Protein AF-A0A9D2HIZ9-F1 (afdb_monomer)

Structure (mmCIF, N/CA/C/O backbone):
data_AF-A0A9D2HIZ9-F1
#
_entry.id   AF-A0A9D2HIZ9-F1
#
loop_
_atom_site.group_PDB
_atom_site.id
_atom_site.type_symbol
_atom_site.label_atom_id
_atom_site.label_alt_id
_atom_site.label_comp_id
_atom_site.label_asym_id
_atom_site.label_entity_id
_atom_site.label_seq_id
_atom_site.pdbx_PDB_ins_code
_atom_site.Cartn_x
_atom_site.Cartn_y
_atom_site.Cartn_z
_atom_site.occupancy
_atom_site.B_iso_or_equiv
_atom_site.auth_seq_id
_atom_site.auth_comp_id
_atom_site.auth_asym_id
_atom_site.auth_atom_id
_atom_site.pdbx_PDB_model_num
ATOM 1 N N . MET A 1 1 ? 11.425 -4.861 -14.538 1.00 60.47 1 MET A N 1
ATOM 2 C CA . MET A 1 1 ? 10.505 -4.201 -15.493 1.00 60.47 1 MET A CA 1
ATOM 3 C C . MET A 1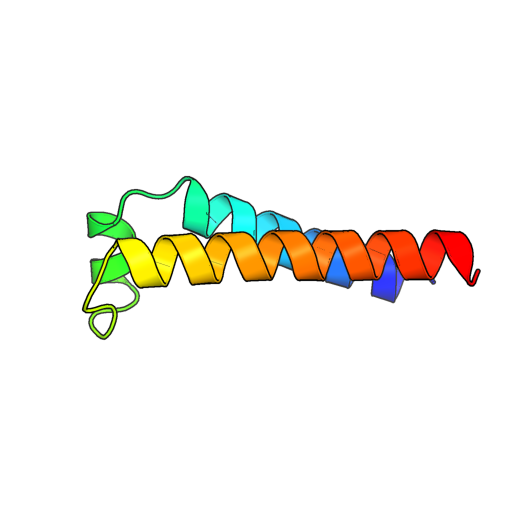 1 ? 9.063 -4.637 -1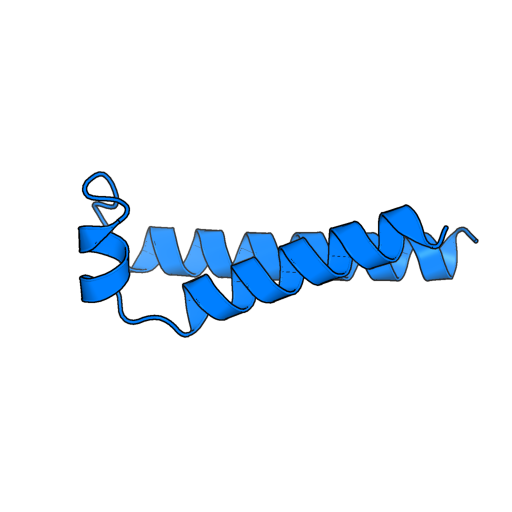5.284 1.00 60.47 1 MET A C 1
ATOM 5 O O . MET A 1 1 ? 8.380 -4.023 -14.478 1.00 60.47 1 MET A O 1
ATOM 9 N N . THR A 1 2 ? 8.549 -5.690 -15.930 1.00 68.56 2 THR A N 1
ATOM 10 C CA . THR A 1 2 ? 7.102 -5.994 -15.853 1.00 68.56 2 THR A CA 1
ATOM 11 C C . THR A 1 2 ? 6.657 -6.508 -14.479 1.00 68.56 2 THR A C 1
ATOM 13 O O . THR A 1 2 ? 5.573 -6.164 -14.020 1.00 68.56 2 THR A O 1
ATOM 16 N N . SER A 1 3 ? 7.492 -7.296 -13.797 1.00 74.12 3 SER A N 1
ATOM 17 C CA . SER A 1 3 ? 7.227 -7.814 -12.446 1.00 74.12 3 SER A CA 1
ATOM 18 C C . SER A 1 3 ? 7.158 -6.716 -11.384 1.00 74.12 3 SER A C 1
ATOM 20 O O . SER A 1 3 ? 6.307 -6.777 -10.500 1.00 74.12 3 SER A O 1
ATOM 22 N N . ASP A 1 4 ? 8.017 -5.705 -11.491 1.00 76.81 4 ASP A N 1
ATOM 23 C CA . ASP A 1 4 ? 8.155 -4.627 -10.505 1.00 76.81 4 ASP A CA 1
ATOM 24 C C . ASP A 1 4 ? 7.003 -3.621 -10.614 1.00 76.81 4 ASP A C 1
ATOM 26 O O . ASP A 1 4 ? 6.434 -3.207 -9.603 1.00 76.81 4 ASP A O 1
ATOM 30 N N . ILE A 1 5 ? 6.557 -3.334 -11.845 1.00 79.06 5 ILE A N 1
ATOM 31 C CA . ILE A 1 5 ? 5.338 -2.554 -12.106 1.00 79.06 5 ILE A CA 1
ATOM 32 C C . ILE A 1 5 ? 4.117 -3.269 -11.524 1.00 79.06 5 ILE A C 1
ATOM 34 O O . ILE A 1 5 ? 3.316 -2.643 -10.833 1.00 79.06 5 ILE A O 1
ATOM 38 N N . ILE A 1 6 ? 3.978 -4.578 -11.768 1.00 85.06 6 ILE A N 1
ATOM 39 C CA . ILE A 1 6 ? 2.858 -5.376 -11.243 1.00 85.06 6 ILE A CA 1
ATOM 40 C C . ILE A 1 6 ? 2.865 -5.368 -9.709 1.00 85.06 6 ILE A C 1
ATOM 42 O O . ILE A 1 6 ? 1.815 -5.168 -9.097 1.00 85.06 6 ILE A O 1
ATOM 46 N N . LEU A 1 7 ? 4.034 -5.525 -9.084 1.00 83.25 7 LEU A N 1
ATOM 47 C CA . LEU A 1 7 ? 4.180 -5.468 -7.631 1.00 83.25 7 LEU A CA 1
ATOM 48 C C . LEU A 1 7 ? 3.760 -4.095 -7.075 1.00 83.25 7 LEU A C 1
ATOM 50 O O . LEU A 1 7 ? 2.962 -4.030 -6.137 1.00 83.25 7 LEU A O 1
ATOM 54 N N . GLY A 1 8 ? 4.237 -3.003 -7.681 1.00 82.62 8 GLY A N 1
ATOM 55 C CA . GLY A 1 8 ? 3.873 -1.638 -7.289 1.00 82.62 8 GLY A CA 1
ATOM 56 C C . GLY A 1 8 ? 2.372 -1.364 -7.424 1.00 82.62 8 GLY A C 1
ATOM 57 O O . GLY A 1 8 ? 1.765 -0.755 -6.540 1.00 82.62 8 GLY A O 1
ATOM 58 N N . LEU A 1 9 ? 1.747 -1.896 -8.477 1.00 84.31 9 LEU A N 1
ATOM 59 C CA . LEU A 1 9 ? 0.309 -1.777 -8.722 1.00 84.31 9 LEU A CA 1
ATOM 60 C C . LEU A 1 9 ? -0.514 -2.547 -7.680 1.00 84.31 9 LEU A C 1
ATOM 62 O O . LEU A 1 9 ? -1.491 -2.012 -7.158 1.00 84.31 9 LEU A O 1
ATOM 66 N N . ILE A 1 10 ? -0.094 -3.760 -7.308 1.00 86.88 10 ILE A N 1
ATOM 67 C CA . ILE A 1 10 ? -0.734 -4.547 -6.239 1.00 86.88 10 ILE A CA 1
ATOM 68 C C . ILE A 1 10 ? -0.668 -3.793 -4.905 1.00 86.88 10 ILE A C 1
ATOM 70 O O . ILE A 1 10 ? -1.679 -3.678 -4.209 1.00 86.88 10 ILE A O 1
ATOM 74 N N . ILE A 1 11 ? 0.495 -3.2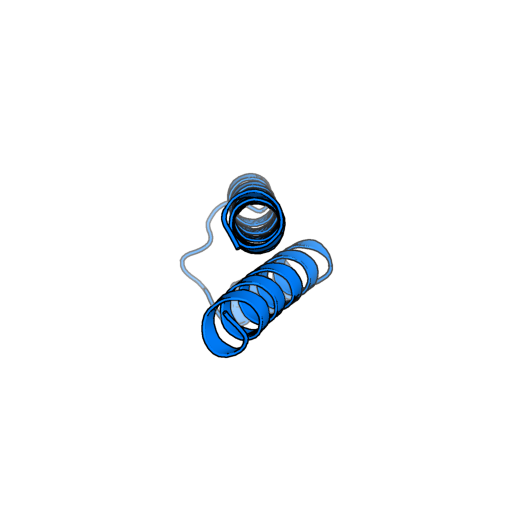35 -4.562 1.00 85.31 11 ILE A N 1
ATOM 75 C CA . ILE A 1 11 ? 0.688 -2.467 -3.323 1.00 85.31 11 ILE A CA 1
ATOM 76 C C . ILE A 1 11 ? -0.204 -1.217 -3.313 1.00 85.31 11 ILE A C 1
ATOM 78 O O . ILE A 1 11 ? -0.853 -0.931 -2.302 1.00 85.31 11 ILE A O 1
ATOM 82 N N . ALA A 1 12 ? -0.302 -0.509 -4.442 1.00 85.00 12 ALA A N 1
ATOM 83 C CA . ALA A 1 12 ? -1.174 0.653 -4.574 1.00 85.00 12 ALA A CA 1
ATOM 84 C C . ALA A 1 12 ? -2.658 0.283 -4.410 1.00 85.00 12 ALA A C 1
ATOM 86 O O . ALA A 1 12 ? -3.380 0.951 -3.669 1.00 85.00 12 ALA A O 1
ATOM 87 N N . VAL A 1 13 ? -3.107 -0.810 -5.034 1.00 86.81 13 VAL A N 1
ATOM 88 C CA . VAL A 1 13 ? -4.492 -1.298 -4.920 1.00 86.81 13 VAL A CA 1
ATOM 89 C C . VAL A 1 13 ? -4.825 -1.701 -3.482 1.00 86.81 13 VAL A C 1
ATOM 91 O O . VAL A 1 13 ? -5.887 -1.333 -2.981 1.00 86.81 13 VAL A O 1
ATOM 94 N N . ILE A 1 14 ? -3.915 -2.385 -2.784 1.00 85.12 14 ILE A N 1
ATOM 95 C CA . ILE A 1 14 ? -4.090 -2.737 -1.366 1.00 85.12 14 ILE A CA 1
ATOM 96 C C . ILE A 1 14 ? -4.180 -1.471 -0.503 1.00 85.12 14 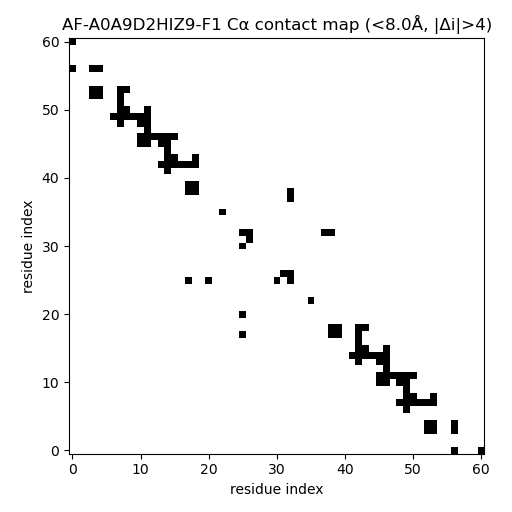ILE A C 1
ATOM 98 O O . ILE A 1 14 ? -5.055 -1.377 0.358 1.00 85.12 14 ILE A O 1
ATOM 102 N N . GLY A 1 15 ? -3.328 -0.473 -0.750 1.00 82.12 15 GLY A N 1
ATOM 103 C CA . GLY A 1 15 ? -3.379 0.808 -0.046 1.00 82.12 15 GLY A CA 1
ATOM 104 C C . GLY A 1 15 ? -4.710 1.542 -0.244 1.00 82.12 15 GLY A C 1
ATOM 105 O O . GLY A 1 15 ? -5.294 2.018 0.730 1.00 82.12 15 GLY A O 1
ATOM 106 N N . ILE A 1 16 ? -5.230 1.575 -1.479 1.00 84.62 16 ILE A N 1
ATOM 107 C CA . ILE A 1 16 ? -6.534 2.177 -1.804 1.00 84.62 16 ILE A CA 1
ATOM 108 C C . ILE A 1 16 ? -7.657 1.403 -1.114 1.00 84.62 16 ILE A C 1
ATOM 110 O O . ILE A 1 16 ? -8.559 2.013 -0.545 1.00 84.62 16 ILE A O 1
ATOM 114 N N . PHE A 1 17 ? -7.589 0.072 -1.117 1.00 82.94 17 PHE A N 1
ATOM 115 C CA . PHE A 1 17 ? -8.574 -0.776 -0.455 1.00 82.94 17 PHE A CA 1
ATOM 116 C C . PHE A 1 17 ? -8.622 -0.513 1.056 1.00 82.94 17 PHE A C 1
ATOM 118 O O . PHE A 1 17 ? -9.703 -0.357 1.617 1.00 82.94 17 PHE A O 1
ATOM 125 N N . ILE A 1 18 ? -7.462 -0.379 1.705 1.00 78.69 18 ILE A N 1
ATOM 126 C CA . ILE A 1 18 ? -7.355 -0.011 3.126 1.00 78.69 18 ILE A CA 1
ATOM 127 C C . ILE A 1 18 ? -7.908 1.399 3.379 1.00 78.69 18 ILE A C 1
ATOM 129 O O . ILE A 1 18 ? -8.498 1.643 4.429 1.00 78.69 18 ILE A O 1
ATOM 133 N N . LEU A 1 19 ? -7.741 2.326 2.431 1.00 77.69 19 LEU A N 1
ATOM 134 C CA . LEU A 1 19 ? -8.263 3.689 2.545 1.00 77.69 19 LEU A CA 1
ATOM 135 C C . LEU A 1 19 ? -9.788 3.764 2.367 1.00 77.69 19 LEU A C 1
ATOM 137 O O . LEU A 1 19 ? -10.441 4.581 3.017 1.00 77.69 19 LEU A O 1
ATOM 141 N N . ALA A 1 20 ? -10.331 2.942 1.466 1.00 77.12 20 ALA A N 1
ATOM 142 C CA . ALA A 1 20 ? -11.744 2.907 1.107 1.00 77.12 20 ALA A CA 1
ATOM 143 C C . ALA A 1 20 ? -12.581 2.045 2.066 1.00 77.12 20 ALA A C 1
ATOM 145 O O . ALA A 1 20 ? -13.773 2.304 2.236 1.00 77.12 20 ALA A O 1
ATOM 146 N N . CYS A 1 21 ? -11.983 1.030 2.700 1.00 75.56 21 CYS A N 1
ATOM 147 C CA . CYS A 1 21 ? -12.693 0.181 3.651 1.00 75.56 21 CYS A CA 1
ATOM 148 C C . CYS A 1 21 ? -13.010 0.928 4.959 1.00 75.56 21 CYS A C 1
ATOM 150 O O . CYS A 1 21 ? -12.141 1.600 5.525 1.00 75.56 21 CYS A O 1
ATOM 152 N N . PRO A 1 22 ? -14.232 0.769 5.501 1.00 71.88 22 PRO A N 1
ATOM 153 C CA . PRO A 1 22 ? -14.584 1.334 6.793 1.00 71.88 22 PRO A CA 1
ATOM 154 C C . PRO A 1 22 ? -13.774 0.674 7.914 1.00 71.88 22 PRO A C 1
ATOM 156 O O . PRO A 1 22 ? -13.499 -0.529 7.903 1.00 71.88 22 PRO A O 1
ATOM 159 N N . TYR A 1 23 ? -13.416 1.479 8.915 1.00 67.31 23 TYR A N 1
ATOM 160 C CA . TYR A 1 23 ? -12.566 1.061 10.029 1.00 67.31 23 TYR A CA 1
ATOM 161 C C . TYR A 1 23 ? -13.105 -0.164 10.774 1.00 67.31 23 TYR A C 1
ATOM 163 O O . TYR A 1 23 ? -12.321 -1.008 11.199 1.00 67.31 23 TYR A O 1
ATOM 171 N N . ASP A 1 24 ? -14.427 -0.299 10.887 1.00 66.75 24 ASP A N 1
ATOM 172 C CA . ASP A 1 24 ? -15.069 -1.435 11.554 1.00 66.75 24 ASP A CA 1
ATOM 173 C C . ASP A 1 24 ? -14.769 -2.779 10.876 1.00 66.75 24 ASP A C 1
ATOM 175 O O . ASP A 1 24 ? -14.548 -3.776 11.567 1.00 66.75 24 ASP A O 1
ATOM 179 N N . MET A 1 25 ? -14.672 -2.793 9.540 1.00 68.81 25 MET A N 1
ATOM 180 C CA . MET A 1 25 ? -14.285 -3.974 8.757 1.00 68.81 25 MET A CA 1
ATOM 181 C C . MET A 1 25 ? -12.800 -4.299 8.931 1.00 68.81 25 MET A C 1
ATOM 183 O O . MET A 1 25 ? -12.400 -5.455 9.064 1.00 68.81 25 MET A O 1
ATOM 187 N N . ILE A 1 26 ? -11.956 -3.268 8.977 1.00 70.88 26 ILE A N 1
ATOM 188 C CA . ILE A 1 26 ? -10.518 -3.481 9.145 1.00 70.88 26 ILE A CA 1
ATOM 189 C C . ILE A 1 26 ? -10.202 -3.898 10.580 1.00 70.88 26 ILE A C 1
ATOM 191 O O . ILE A 1 26 ? -9.322 -4.723 10.790 1.00 70.88 26 ILE A O 1
ATOM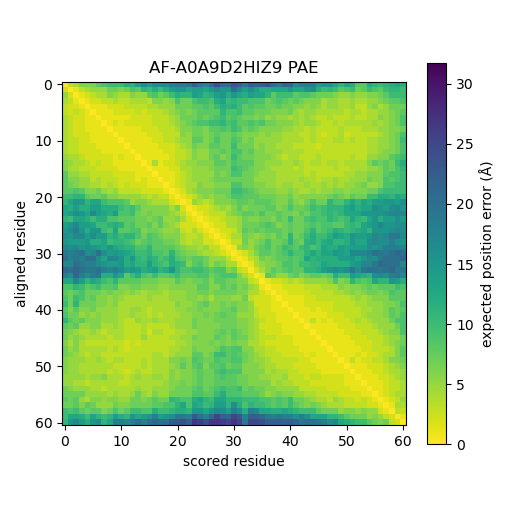 195 N N . LYS A 1 27 ? -10.958 -3.423 11.571 1.00 64.56 27 LYS A N 1
ATOM 196 C CA . LYS A 1 27 ? -10.832 -3.844 12.970 1.00 64.56 27 LYS A CA 1
ATOM 197 C C . LYS A 1 27 ? -11.220 -5.312 13.175 1.00 64.56 27 LYS A C 1
ATOM 199 O O . LYS A 1 27 ? -10.700 -5.941 14.094 1.00 64.56 27 LYS A O 1
ATOM 204 N N . THR A 1 28 ? -12.084 -5.871 12.323 1.00 69.62 28 THR A N 1
ATOM 205 C CA . THR A 1 28 ? -12.423 -7.305 12.348 1.00 69.62 28 THR A CA 1
ATOM 206 C C . THR A 1 28 ? -11.268 -8.178 11.847 1.00 69.62 28 THR A C 1
ATOM 208 O O . THR A 1 28 ? -11.055 -9.262 12.380 1.00 69.62 28 THR A O 1
ATOM 211 N N . ILE A 1 29 ? -10.490 -7.696 10.872 1.00 71.31 29 ILE A N 1
ATOM 212 C CA . ILE A 1 29 ? -9.327 -8.405 10.303 1.00 71.31 29 ILE A CA 1
ATOM 213 C C . ILE A 1 29 ? -8.052 -8.134 11.127 1.00 71.31 29 ILE A C 1
ATOM 215 O O . ILE A 1 29 ? -7.257 -9.031 11.396 1.00 71.31 29 ILE A O 1
ATOM 219 N N . PHE A 1 30 ? -7.874 -6.891 11.574 1.00 67.62 30 PHE A N 1
ATOM 220 C CA . PHE A 1 30 ? -6.746 -6.394 12.356 1.00 67.62 30 PHE A CA 1
ATOM 221 C C . PHE A 1 30 ? -7.235 -5.799 13.688 1.00 67.62 30 PHE A C 1
ATOM 223 O O . PHE A 1 30 ? -7.264 -4.576 13.857 1.00 67.62 30 PHE A O 1
ATOM 230 N N . PRO A 1 31 ? -7.534 -6.637 14.698 1.00 64.06 31 PRO A N 1
ATOM 231 C CA . PRO A 1 31 ? -7.998 -6.176 16.012 1.00 64.06 31 PRO A CA 1
ATOM 232 C C . PRO A 1 31 ? -6.956 -5.339 16.777 1.00 64.06 31 PRO A C 1
ATOM 234 O O . PRO A 1 31 ? -7.281 -4.679 17.762 1.00 64.06 31 PRO A O 1
ATOM 237 N N . ARG A 1 32 ? -5.692 -5.335 16.321 1.00 66.62 32 ARG A N 1
ATOM 238 C CA . ARG A 1 32 ? -4.606 -4.491 16.848 1.00 66.62 32 ARG A CA 1
ATOM 239 C C . ARG A 1 32 ? -4.649 -3.040 16.369 1.00 66.62 32 ARG A C 1
ATOM 241 O O . ARG A 1 32 ? -3.954 -2.208 16.956 1.00 66.62 32 ARG A O 1
ATOM 248 N N . ALA A 1 33 ? -5.434 -2.713 15.341 1.00 63.66 33 ALA A N 1
ATOM 249 C CA . ALA A 1 33 ? -5.618 -1.329 14.930 1.00 63.66 33 ALA A CA 1
ATOM 250 C C . ALA A 1 33 ? -6.369 -0.583 16.048 1.00 63.66 33 ALA A C 1
ATOM 252 O O . ALA A 1 33 ? -7.555 -0.808 16.292 1.00 63.66 33 ALA A O 1
ATOM 253 N N . LYS A 1 34 ? -5.645 0.266 16.790 1.00 62.38 34 LYS A N 1
ATOM 254 C CA . LYS A 1 34 ? -6.192 1.085 17.888 1.00 62.38 34 LYS A CA 1
A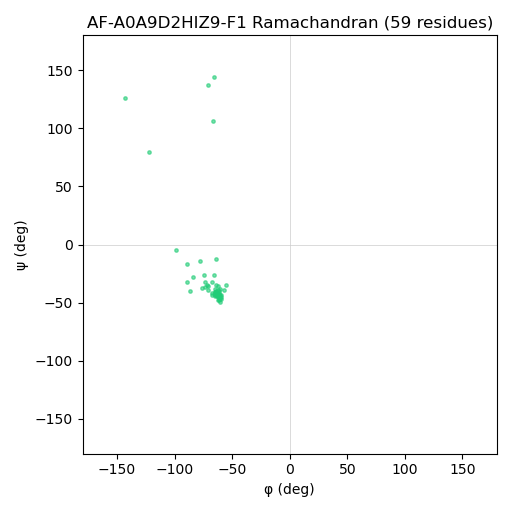TOM 255 C C . LYS A 1 34 ? -6.709 2.448 17.429 1.00 62.38 34 LYS A C 1
ATOM 257 O O . LYS A 1 34 ? -7.428 3.091 18.186 1.00 62.38 34 LYS A O 1
ATOM 262 N N . SER A 1 35 ? -6.333 2.908 16.234 1.00 73.38 35 SER A N 1
ATOM 263 C CA . SER A 1 35 ? -6.719 4.231 15.747 1.00 73.38 35 SER A CA 1
ATOM 264 C C . SER A 1 35 ? -7.005 4.242 14.248 1.00 73.38 35 SER A C 1
ATOM 266 O O . SER A 1 35 ? -6.146 3.888 13.439 1.00 73.38 35 SER A O 1
ATOM 268 N N . G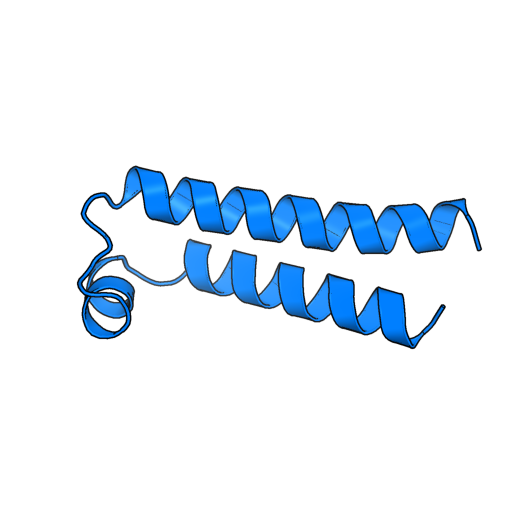LU A 1 36 ? -8.190 4.732 13.883 1.00 71.06 36 GLU A N 1
ATOM 269 C CA . GLU A 1 36 ? -8.621 4.932 12.495 1.00 71.06 36 GLU A CA 1
ATOM 270 C C . GLU A 1 36 ? -7.671 5.840 11.718 1.00 71.06 36 GLU A C 1
ATOM 272 O O . GLU A 1 36 ? -7.339 5.564 10.567 1.00 71.06 36 GLU A O 1
ATOM 277 N N . LYS A 1 37 ? -7.161 6.887 12.373 1.00 75.31 37 LYS A N 1
ATOM 278 C CA . LYS A 1 37 ? -6.214 7.820 11.757 1.00 75.31 37 LYS A CA 1
ATOM 279 C C . LYS A 1 37 ? -4.913 7.125 11.362 1.00 75.31 37 LYS A C 1
ATOM 281 O O . LYS A 1 37 ? -4.437 7.330 10.254 1.00 75.31 37 LYS A O 1
ATOM 286 N N . ILE A 1 38 ? -4.367 6.274 12.234 1.00 77.44 38 ILE A N 1
ATOM 287 C CA . ILE A 1 38 ? -3.117 5.543 11.968 1.00 77.44 38 ILE A CA 1
ATOM 288 C C . ILE A 1 38 ? -3.301 4.588 10.788 1.00 77.44 38 ILE A C 1
ATOM 290 O O . ILE A 1 38 ? -2.429 4.488 9.932 1.00 77.44 38 ILE A O 1
ATOM 294 N N . LEU A 1 39 ? -4.453 3.926 10.715 1.00 76.88 39 LEU A N 1
ATOM 295 C CA . LEU A 1 39 ? -4.761 3.003 9.633 1.00 76.88 39 LEU A CA 1
ATOM 296 C C . LEU A 1 39 ? -4.929 3.719 8.285 1.00 76.88 39 LEU A C 1
ATOM 298 O O . LEU A 1 39 ? -4.365 3.275 7.288 1.00 76.88 39 LEU A O 1
ATOM 302 N N . LYS A 1 40 ? -5.634 4.858 8.260 1.00 78.38 40 LYS A N 1
ATOM 303 C CA . LYS A 1 40 ? -5.754 5.697 7.057 1.00 78.38 40 LYS A CA 1
ATOM 304 C C . LYS A 1 40 ? -4.399 6.239 6.603 1.00 78.38 40 LYS A C 1
ATOM 306 O O . LYS A 1 40 ? -4.124 6.251 5.408 1.00 78.38 40 LYS A O 1
ATOM 311 N N . VAL A 1 41 ? -3.534 6.628 7.543 1.00 83.00 41 VAL A N 1
ATOM 312 C CA . VAL A 1 41 ? -2.155 7.046 7.244 1.00 83.00 41 VAL A CA 1
ATOM 313 C C . VAL A 1 41 ? -1.344 5.880 6.674 1.00 83.00 41 VAL A C 1
ATOM 315 O O . VAL A 1 41 ? -0.674 6.058 5.663 1.00 83.00 41 VAL A O 1
ATOM 318 N N . ALA A 1 42 ? -1.440 4.679 7.249 1.00 80.69 42 ALA A N 1
ATOM 319 C CA . ALA A 1 42 ? -0.752 3.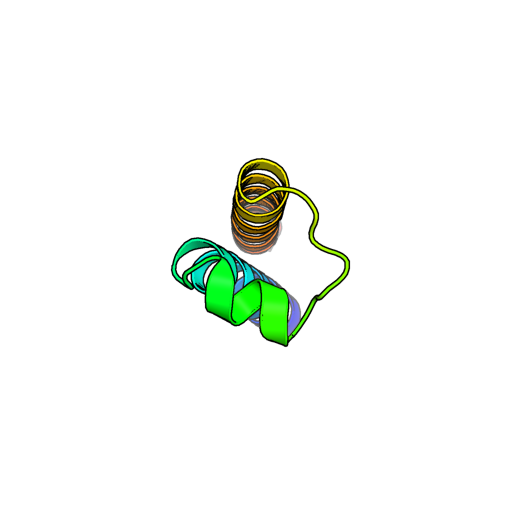496 6.730 1.00 80.69 42 ALA A CA 1
ATOM 320 C C . ALA A 1 42 ? -1.217 3.130 5.309 1.00 80.69 42 ALA A C 1
ATOM 322 O O . ALA A 1 42 ? -0.385 2.861 4.445 1.00 80.69 42 ALA A O 1
ATOM 323 N N . GLY A 1 43 ? -2.528 3.190 5.047 1.00 82.12 43 GLY A N 1
ATOM 324 C CA . GLY A 1 43 ? -3.088 3.019 3.705 1.00 82.12 43 GLY A CA 1
ATOM 325 C C . GLY A 1 43 ? -2.561 4.069 2.725 1.00 82.12 43 GLY A C 1
ATOM 326 O O . GLY A 1 43 ? -2.082 3.713 1.654 1.00 82.12 43 GLY A O 1
ATOM 327 N N . ALA A 1 44 ? -2.551 5.350 3.110 1.00 83.19 44 ALA A N 1
ATOM 328 C CA . ALA A 1 44 ? -2.044 6.436 2.267 1.00 83.19 44 ALA A CA 1
ATOM 329 C C . ALA A 1 44 ? -0.553 6.269 1.930 1.00 83.19 44 ALA A C 1
ATOM 331 O O . ALA A 1 44 ? -0.150 6.467 0.785 1.00 83.19 44 ALA A O 1
ATOM 332 N N . VAL A 1 45 ? 0.257 5.858 2.911 1.00 86.75 45 VAL A N 1
ATOM 333 C CA . VAL A 1 45 ? 1.684 5.565 2.719 1.00 86.75 45 VAL A CA 1
ATOM 334 C C . VAL A 1 45 ? 1.877 4.370 1.784 1.00 86.75 45 VAL A C 1
ATOM 336 O O . VAL A 1 45 ? 2.741 4.423 0.913 1.00 86.75 45 VAL A O 1
ATOM 339 N N . ALA A 1 46 ? 1.056 3.323 1.907 1.00 85.19 46 ALA A N 1
ATOM 340 C CA . ALA A 1 46 ? 1.100 2.175 1.003 1.00 85.19 46 ALA A CA 1
ATOM 341 C C . ALA A 1 46 ? 0.753 2.567 -0.445 1.00 85.19 46 ALA A C 1
ATOM 343 O O . ALA A 1 46 ? 1.452 2.155 -1.369 1.00 85.19 46 ALA A O 1
ATOM 344 N N . VAL A 1 47 ? -0.259 3.423 -0.648 1.00 86.56 47 VAL A N 1
ATOM 345 C CA . VAL A 1 47 ? -0.579 3.964 -1.982 1.00 86.56 47 VAL A CA 1
ATOM 346 C C . VAL A 1 47 ? 0.598 4.753 -2.545 1.00 86.56 47 VAL A C 1
ATOM 348 O O . VAL A 1 47 ? 1.019 4.500 -3.671 1.00 86.56 47 VAL A O 1
ATOM 351 N N . ALA A 1 48 ? 1.159 5.675 -1.759 1.00 87.12 48 ALA A N 1
ATOM 352 C CA . ALA A 1 48 ? 2.291 6.489 -2.190 1.00 87.12 48 ALA A CA 1
ATOM 353 C C . ALA A 1 48 ? 3.505 5.622 -2.564 1.00 87.12 48 ALA A C 1
ATOM 355 O O . ALA A 1 48 ? 4.107 5.838 -3.612 1.00 87.12 48 ALA A O 1
ATOM 356 N N . ALA A 1 49 ? 3.826 4.605 -1.761 1.00 83.06 49 ALA A N 1
ATOM 357 C CA . ALA A 1 49 ? 4.929 3.686 -2.034 1.00 83.06 49 ALA A CA 1
ATOM 358 C C . ALA A 1 49 ? 4.719 2.880 -3.328 1.00 83.06 49 ALA A C 1
ATOM 360 O O . ALA A 1 49 ? 5.649 2.755 -4.125 1.00 83.06 49 ALA A O 1
ATOM 361 N N . GLY A 1 50 ? 3.501 2.378 -3.563 1.00 83.62 50 GLY A N 1
ATOM 362 C CA . GLY A 1 50 ? 3.156 1.667 -4.796 1.00 83.62 50 GLY A CA 1
ATOM 363 C C . GLY A 1 50 ? 3.283 2.555 -6.038 1.00 83.62 50 GLY A C 1
ATOM 364 O O . GLY A 1 50 ? 3.895 2.151 -7.024 1.00 83.62 50 GLY A O 1
ATOM 365 N N . VAL A 1 51 ? 2.789 3.796 -5.969 1.00 84.19 51 VAL A N 1
ATOM 366 C CA . VAL A 1 51 ? 2.894 4.768 -7.072 1.00 84.19 51 VAL A CA 1
ATOM 367 C C . VAL A 1 51 ? 4.350 5.151 -7.343 1.00 84.19 51 VAL A C 1
ATOM 369 O O . VAL A 1 51 ? 4.759 5.186 -8.500 1.00 84.19 51 VAL A O 1
ATOM 372 N N . ILE A 1 52 ? 5.152 5.392 -6.302 1.00 86.12 52 ILE A N 1
ATOM 373 C CA . ILE A 1 52 ? 6.571 5.743 -6.453 1.00 86.12 52 ILE A CA 1
ATOM 374 C C . ILE A 1 52 ? 7.354 4.598 -7.099 1.00 86.12 52 ILE A C 1
ATOM 376 O O . ILE A 1 52 ? 8.154 4.865 -7.990 1.00 86.12 52 ILE A O 1
ATOM 380 N N . MET A 1 53 ? 7.113 3.342 -6.704 1.00 82.12 53 MET A N 1
ATOM 381 C CA . MET A 1 53 ? 7.759 2.188 -7.345 1.00 82.12 53 MET A CA 1
ATOM 382 C C . MET A 1 53 ? 7.436 2.111 -8.837 1.00 82.12 53 MET A C 1
ATOM 384 O O . MET A 1 53 ? 8.342 1.934 -9.645 1.00 82.12 53 MET A O 1
ATOM 388 N N . VAL A 1 54 ? 6.167 2.305 -9.211 1.00 81.94 54 VAL A N 1
ATOM 389 C CA . VAL A 1 54 ? 5.764 2.312 -10.623 1.00 81.94 54 VAL A CA 1
ATOM 390 C C . VAL A 1 54 ? 6.459 3.452 -11.376 1.00 81.94 54 VAL A C 1
ATOM 392 O O . VAL A 1 54 ? 7.036 3.221 -12.432 1.00 81.94 54 VAL A O 1
ATOM 395 N N . VAL A 1 55 ? 6.458 4.671 -10.829 1.00 83.12 55 VAL A N 1
ATOM 396 C CA . VAL A 1 55 ? 7.076 5.848 -11.466 1.00 83.12 55 VAL A CA 1
ATOM 397 C C . VAL A 1 55 ? 8.596 5.703 -11.600 1.00 83.12 55 VAL A C 1
ATOM 399 O O . VAL A 1 55 ? 9.142 6.057 -12.640 1.00 83.12 55 VAL A O 1
ATOM 402 N N . MET A 1 56 ? 9.280 5.170 -10.586 1.00 80.19 56 MET A N 1
ATOM 403 C CA . MET A 1 56 ? 10.726 4.917 -10.631 1.00 80.19 56 MET A CA 1
ATOM 404 C C . MET A 1 56 ? 11.089 3.927 -11.739 1.00 80.19 56 MET A C 1
ATOM 406 O O . MET A 1 56 ? 12.057 4.162 -12.457 1.00 80.19 56 MET A O 1
ATOM 410 N N . GLU A 1 57 ? 10.284 2.882 -11.935 1.00 77.50 57 GLU A N 1
ATOM 411 C CA . GLU A 1 57 ? 10.496 1.924 -13.025 1.00 77.50 57 GLU A CA 1
ATOM 412 C C . GLU A 1 57 ? 10.261 2.561 -14.408 1.00 77.50 57 GLU A C 1
ATOM 414 O O . GLU A 1 57 ? 10.945 2.219 -15.365 1.00 77.50 57 GLU A O 1
ATOM 419 N N . PHE A 1 58 ? 9.347 3.534 -14.525 1.00 71.44 58 PHE A N 1
ATOM 420 C CA . PHE A 1 58 ? 9.147 4.303 -15.764 1.00 71.44 58 PHE A CA 1
ATOM 421 C C . PHE A 1 58 ? 10.249 5.338 -16.046 1.00 71.44 58 PHE A C 1
ATOM 423 O O . PHE A 1 58 ? 10.439 5.708 -17.201 1.00 71.44 58 PHE A O 1
ATOM 430 N N . ILE A 1 59 ? 10.937 5.845 -15.018 1.00 74.69 59 ILE A N 1
ATOM 431 C CA . ILE A 1 59 ? 12.019 6.838 -15.163 1.00 74.69 59 ILE A CA 1
ATOM 432 C C . ILE A 1 59 ? 13.386 6.158 -15.345 1.00 74.69 59 ILE A C 1
ATOM 434 O O . ILE A 1 59 ? 14.258 6.719 -16.004 1.00 74.6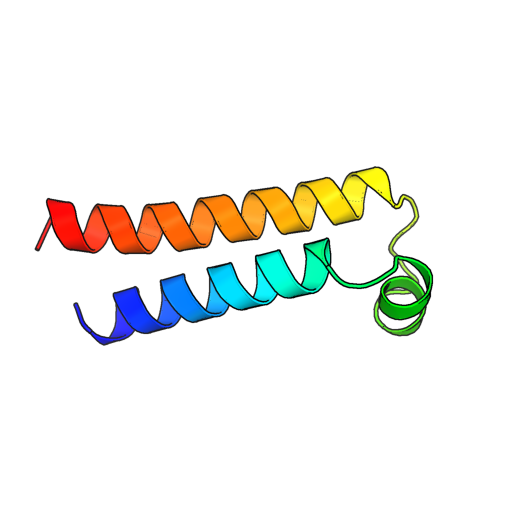9 59 ILE A O 1
ATOM 438 N N . GLY A 1 60 ? 13.590 4.986 -14.739 1.00 62.28 60 GLY A N 1
ATOM 439 C CA . GLY A 1 60 ? 14.854 4.244 -14.769 1.00 62.28 60 GLY A CA 1
ATOM 440 C C . GLY A 1 60 ? 14.936 3.105 -15.793 1.00 62.28 60 GLY A C 1
ATOM 441 O O . GLY A 1 60 ? 15.999 2.493 -15.890 1.00 62.28 60 GLY A O 1
ATOM 442 N N . GLY A 1 61 ? 13.839 2.806 -16.498 1.00 49.31 61 GLY A N 1
ATOM 443 C CA . GLY A 1 61 ? 13.738 1.767 -17.533 1.00 49.31 61 GLY A CA 1
ATOM 444 C C . GLY A 1 61 ? 14.162 2.217 -18.925 1.00 49.31 61 GLY A C 1
ATOM 445 O O . GLY A 1 61 ? 13.905 3.389 -19.278 1.00 49.31 61 GLY A O 1
#

Solvent-accessible surface area (backbone atoms only — not comparable to full-atom values): 3255 Å² total; per-residue (Å²): 108,74,69,54,40,50,50,14,51,52,40,22,52,51,11,49,50,52,53,70,48,56,61,72,64,48,37,71,78,40,72,81,65,86,46,66,68,59,48,42,51,51,13,51,52,34,26,50,53,11,49,48,47,35,50,49,51,67,71,75,101

pLDDT: mean 76.79, std 8.34, range [49.31, 87.12]

Radius of gyration: 13.37 Å; Cα contacts (8 Å, |Δi|>4): 59; chains: 1; bounding box: 30×16×35 Å

Secondary structure (DSSP, 8-state):
-HHHHHHHHHHHHHHHHHHHS-HHHHHHH-TT---HHHHHHHHHHHHHHHHHHHHHHHHH-

Organism: NCBI:txid2838633

Sequence (61 aa):
MTSDIILGLIIAVIGIFILACPYDMIKTIFPRAKSEKILKVAGAVAVAAGVIMVVMEFIGG

Mean predicted aligned error: 6.71 Å

Foldseek 3Di:
DVVQLVVLVVLLVVLVVQLPDDPVVVCVVVVVPPDPVVSNVVSVVSNVSSVVSNVCVVVVD